Protein AF-A0A2S9G6N2-F1 (afdb_monomer_lite)

Radius of gyration: 13.8 Å; chains: 1; bounding box: 30×22×47 Å

Foldseek 3Di:
DDDDPQDDDDVPDCLVPPLADDPLEAEAEEDDNNVCCVVVPDCRNNHDYYDYQLCWPVVCVVCVVPDPRPYYHTDDDPCSVPPD

Structure (mmCIF, N/CA/C/O backbone):
data_AF-A0A2S9G6N2-F1
#
_entry.id   AF-A0A2S9G6N2-F1
#
loop_
_atom_site.group_PDB
_atom_site.id
_atom_site.type_symbol
_atom_site.label_atom_id
_atom_site.label_alt_id
_atom_site.label_comp_id
_atom_site.label_asym_id
_atom_site.label_entity_id
_atom_site.label_seq_id
_atom_site.pdbx_PDB_ins_code
_atom_site.Cartn_x
_atom_site.Cartn_y
_atom_site.Cartn_z
_atom_site.occupancy
_atom_site.B_iso_or_equiv
_atom_site.auth_seq_id
_atom_site.auth_comp_id
_atom_site.auth_asym_id
_atom_site.auth_atom_id
_atom_site.pdbx_PDB_model_num
ATOM 1 N N . LEU A 1 1 ? -11.154 4.142 -33.166 1.00 62.44 1 LEU A N 1
ATOM 2 C CA . LEU A 1 1 ? -11.197 4.716 -31.799 1.00 62.44 1 LEU A CA 1
ATOM 3 C C . LEU A 1 1 ? -9.760 4.919 -31.330 1.00 62.44 1 LEU A C 1
ATOM 5 O O . LEU A 1 1 ? -8.950 4.042 -31.621 1.00 62.44 1 LEU A O 1
ATOM 9 N N . PRO A 1 2 ? -9.407 6.044 -30.688 1.00 74.12 2 PRO A N 1
ATOM 10 C CA . PRO A 1 2 ? -8.066 6.230 -30.137 1.00 74.12 2 PRO A CA 1
ATOM 11 C C . PRO A 1 2 ? -7.799 5.183 -29.046 1.00 74.12 2 PRO A C 1
ATOM 13 O O . PRO A 1 2 ? -8.669 4.910 -28.222 1.00 74.12 2 PRO A O 1
ATOM 16 N N . ALA A 1 3 ? -6.612 4.575 -29.053 1.00 80.44 3 ALA A N 1
ATOM 17 C CA . ALA A 1 3 ? -6.213 3.635 -28.011 1.00 80.44 3 ALA A CA 1
ATOM 18 C C . ALA A 1 3 ? -6.034 4.376 -26.674 1.00 80.44 3 ALA A C 1
ATOM 20 O O . ALA A 1 3 ? -5.321 5.381 -26.618 1.00 80.44 3 ALA A O 1
ATOM 21 N N . GLN A 1 4 ? -6.651 3.879 -25.598 1.00 76.31 4 GLN A N 1
ATOM 22 C CA . GLN A 1 4 ? -6.396 4.379 -24.246 1.00 76.31 4 GLN A CA 1
ATOM 23 C C . GLN A 1 4 ? -4.975 3.989 -23.819 1.00 76.31 4 GLN A C 1
ATOM 25 O O . GLN A 1 4 ? -4.666 2.813 -23.651 1.00 76.31 4 GLN A O 1
ATOM 30 N N . ARG A 1 5 ? -4.102 4.985 -23.644 1.00 81.25 5 ARG A N 1
ATOM 31 C CA . ARG A 1 5 ? -2.742 4.815 -23.110 1.00 81.25 5 ARG A CA 1
ATOM 32 C C . ARG A 1 5 ? -2.746 5.062 -21.603 1.00 81.25 5 ARG A C 1
ATOM 34 O O . ARG A 1 5 ? -2.188 6.048 -21.134 1.00 81.25 5 ARG A O 1
ATOM 41 N N . ALA A 1 6 ? -3.442 4.206 -20.861 1.00 84.00 6 ALA A N 1
ATOM 42 C CA . ALA A 1 6 ? -3.409 4.264 -19.405 1.00 84.00 6 ALA A CA 1
ATOM 43 C C . ALA A 1 6 ? -2.028 3.822 -18.897 1.00 84.00 6 ALA A C 1
ATOM 45 O O . ALA A 1 6 ? -1.426 2.897 -19.447 1.00 84.00 6 ALA A O 1
ATOM 46 N N . ALA A 1 7 ? -1.526 4.486 -17.856 1.00 86.69 7 ALA A N 1
ATOM 47 C CA . ALA A 1 7 ? -0.337 4.024 -17.153 1.00 86.69 7 ALA A CA 1
ATOM 48 C C . ALA A 1 7 ? -0.615 2.646 -16.534 1.00 86.69 7 ALA A C 1
ATOM 50 O O . ALA A 1 7 ? -1.677 2.428 -15.949 1.00 86.69 7 ALA A O 1
ATOM 51 N N . TYR A 1 8 ? 0.329 1.718 -16.679 1.00 90.62 8 TYR A N 1
ATOM 52 C CA . TYR A 1 8 ? 0.200 0.369 -16.144 1.00 90.62 8 TYR A CA 1
ATOM 53 C C . TYR A 1 8 ? 1.568 -0.241 -15.842 1.00 90.62 8 TYR A C 1
ATOM 55 O O . TYR A 1 8 ? 2.608 0.258 -16.276 1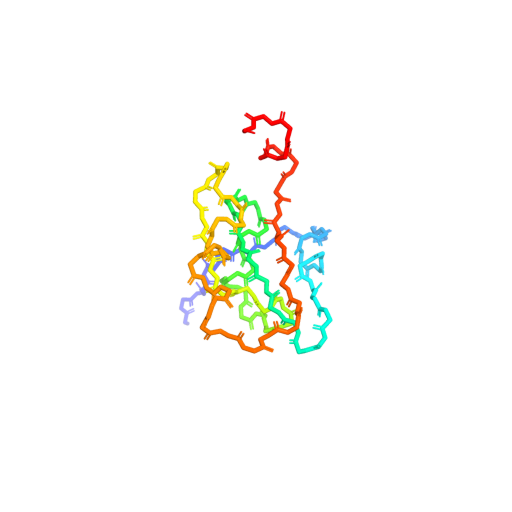.00 90.62 8 TYR A O 1
ATOM 63 N N . PHE A 1 9 ? 1.557 -1.348 -15.107 1.00 93.25 9 PHE A N 1
ATOM 64 C CA . PHE A 1 9 ? 2.755 -2.105 -14.777 1.00 93.25 9 PHE A CA 1
ATOM 65 C C . PHE A 1 9 ? 3.446 -2.677 -16.023 1.00 93.25 9 PHE A C 1
ATOM 6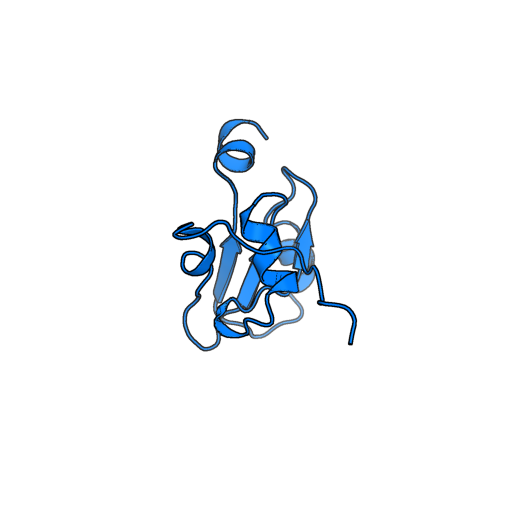7 O O . PHE A 1 9 ? 2.792 -3.102 -16.977 1.00 93.25 9 PHE A O 1
ATOM 74 N N . CYS A 1 10 ? 4.778 -2.766 -15.975 1.00 93.62 10 CYS A N 1
ATOM 75 C CA . CYS A 1 10 ? 5.563 -3.480 -16.981 1.00 93.62 10 CYS A CA 1
ATOM 76 C C . CYS A 1 10 ? 5.125 -4.953 -17.086 1.00 93.62 10 CYS A C 1
ATOM 78 O O . CYS A 1 10 ? 4.656 -5.550 -16.112 1.00 93.62 10 CYS A O 1
ATOM 80 N N . SER A 1 11 ? 5.347 -5.571 -18.248 1.00 92.31 11 SER A N 1
ATOM 81 C CA . SER A 1 11 ? 5.117 -7.005 -18.457 1.00 92.31 11 SER A CA 1
ATOM 82 C C . SER A 1 11 ? 5.875 -7.844 -17.422 1.00 92.31 11 SER A C 1
ATOM 84 O O . SER A 1 11 ? 7.100 -7.769 -17.346 1.00 92.31 11 SER A O 1
ATOM 86 N N . GLY A 1 12 ? 5.148 -8.636 -16.629 1.00 93.19 12 GLY A N 1
ATOM 87 C CA . GLY A 1 12 ? 5.728 -9.493 -15.587 1.00 93.19 12 GLY A CA 1
ATOM 88 C C . GLY A 1 12 ? 6.113 -8.776 -14.288 1.00 93.19 12 GLY A C 1
ATOM 89 O O . GLY A 1 12 ? 6.701 -9.399 -13.408 1.00 93.19 12 GLY A O 1
ATOM 90 N N . CYS A 1 13 ? 5.788 -7.491 -14.130 1.00 94.06 13 CYS A N 1
ATOM 91 C CA . CYS A 1 13 ? 6.100 -6.760 -12.905 1.00 94.06 13 CYS A CA 1
ATOM 92 C C . CYS A 1 13 ? 5.349 -7.355 -11.694 1.00 94.06 13 CYS A C 1
ATOM 94 O O . CYS A 1 13 ? 4.114 -7.436 -11.728 1.00 94.06 13 CYS A O 1
ATOM 96 N N . PRO A 1 14 ? 6.043 -7.710 -10.594 1.00 92.44 14 PRO A N 1
ATOM 97 C CA . PRO A 1 14 ? 5.408 -8.308 -9.419 1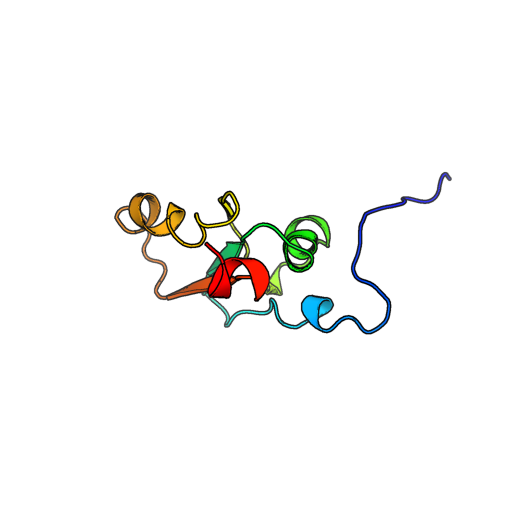.00 92.44 14 PRO A CA 1
ATOM 98 C C . PRO A 1 14 ? 4.414 -7.363 -8.731 1.00 92.44 14 PRO A C 1
ATOM 100 O O . PRO A 1 14 ? 3.458 -7.833 -8.116 1.00 92.44 14 PRO A O 1
ATOM 103 N N . HIS A 1 15 ? 4.557 -6.045 -8.910 1.00 92.31 15 HIS A N 1
ATOM 104 C CA . HIS A 1 15 ? 3.610 -5.051 -8.392 1.00 92.31 15 HIS A CA 1
ATOM 105 C C . HIS A 1 15 ? 2.185 -5.204 -8.945 1.00 92.31 15 HIS A C 1
ATOM 107 O O . HIS A 1 15 ? 1.229 -4.762 -8.305 1.00 92.31 15 HIS A O 1
ATOM 113 N N . ASN A 1 16 ? 2.012 -5.899 -10.077 1.00 90.12 16 ASN A N 1
ATOM 114 C CA . ASN A 1 16 ? 0.685 -6.236 -10.590 1.00 90.12 16 ASN A CA 1
ATOM 115 C C . ASN A 1 16 ? -0.030 -7.338 -9.776 1.00 90.12 16 ASN A C 1
ATOM 117 O O . ASN A 1 16 ? -1.159 -7.697 -10.091 1.00 90.12 16 ASN A O 1
ATOM 121 N N . ARG A 1 17 ? 0.606 -7.893 -8.736 1.00 90.31 17 ARG A N 1
ATOM 122 C CA . ARG A 1 17 ? -0.014 -8.854 -7.808 1.00 90.31 17 ARG A CA 1
ATOM 123 C C . ARG A 1 17 ? 0.345 -8.612 -6.344 1.00 90.31 17 ARG A C 1
ATOM 125 O O . ARG A 1 17 ? -0.463 -8.917 -5.480 1.00 90.31 17 ARG A O 1
ATOM 132 N N . SER A 1 18 ? 1.513 -8.050 -6.040 1.00 91.31 18 SER A N 1
ATOM 133 C CA . SER A 1 18 ? 1.982 -7.872 -4.656 1.00 91.31 18 SER A CA 1
ATOM 134 C C . SER A 1 18 ? 1.131 -6.916 -3.813 1.00 91.31 18 SER A C 1
ATOM 136 O O . SER A 1 18 ? 1.329 -6.838 -2.611 1.00 91.31 18 SER A O 1
ATOM 138 N N . THR A 1 19 ? 0.207 -6.187 -4.439 1.00 93.62 19 THR A N 1
ATOM 139 C CA . THR A 1 19 ? -0.723 -5.248 -3.801 1.00 93.62 19 THR A CA 1
ATOM 140 C C . THR A 1 19 ? -2.036 -5.886 -3.347 1.00 93.62 19 THR A C 1
ATOM 142 O O . THR A 1 19 ? -2.866 -5.173 -2.799 1.00 93.62 19 THR A O 1
ATOM 145 N N . VAL A 1 20 ? -2.254 -7.187 -3.586 1.00 95.12 20 VAL A N 1
ATOM 146 C CA . VAL A 1 20 ? -3.444 -7.910 -3.098 1.00 95.12 20 VAL A CA 1
ATOM 147 C C . VAL A 1 20 ? -3.447 -7.950 -1.572 1.00 95.12 20 VAL A C 1
ATOM 149 O O . VAL A 1 20 ? -2.429 -8.293 -0.968 1.00 95.12 20 VAL A O 1
ATOM 152 N N . VAL A 1 21 ? -4.601 -7.676 -0.964 1.00 96.31 21 VAL A N 1
ATOM 153 C CA . VAL A 1 21 ? -4.811 -7.789 0.488 1.00 96.31 21 VAL A CA 1
ATOM 154 C C . VAL A 1 21 ? -5.910 -8.805 0.821 1.00 96.31 21 VAL A C 1
ATOM 156 O O . VAL A 1 21 ? -6.723 -9.119 -0.049 1.00 96.31 21 VAL A O 1
ATOM 159 N N . PRO A 1 22 ? -5.949 -9.354 2.050 1.00 96.31 22 PRO A N 1
ATOM 160 C CA . PRO A 1 22 ? -7.024 -10.248 2.475 1.00 96.31 22 PRO A CA 1
ATOM 161 C C . PRO A 1 22 ? -8.404 -9.584 2.410 1.00 96.31 22 PRO A C 1
ATOM 163 O O . PRO A 1 22 ? -8.540 -8.388 2.675 1.00 96.31 22 PRO A O 1
ATOM 166 N N . ASP A 1 23 ? -9.436 -10.381 2.136 1.00 94.69 23 ASP A N 1
ATOM 167 C CA . ASP A 1 23 ? -10.820 -9.905 2.082 1.00 94.69 23 ASP A CA 1
ATOM 168 C C . ASP A 1 23 ? -11.229 -9.178 3.373 1.00 94.69 23 ASP A C 1
ATOM 170 O O . ASP A 1 23 ? -10.867 -9.572 4.484 1.00 94.69 23 ASP A O 1
ATOM 174 N N . GLY A 1 24 ? -11.982 -8.086 3.221 1.00 92.88 24 GLY A N 1
ATOM 175 C CA . GLY A 1 24 ? -12.410 -7.229 4.333 1.00 92.88 24 GLY A CA 1
ATOM 176 C C . GLY A 1 24 ? -11.321 -6.305 4.893 1.00 92.88 24 GLY A C 1
ATOM 177 O O . GLY A 1 24 ? -11.619 -5.481 5.757 1.00 92.88 24 GLY A O 1
ATOM 178 N N . SER A 1 25 ? -10.086 -6.401 4.396 1.00 95.31 25 SER A N 1
ATOM 179 C CA . SER A 1 25 ? -9.008 -5.471 4.739 1.00 95.31 25 SER A CA 1
ATOM 180 C C . SER A 1 25 ? -8.989 -4.271 3.798 1.00 95.31 25 SER A C 1
ATOM 182 O O . SER A 1 25 ? -9.477 -4.331 2.668 1.00 95.31 25 SER A O 1
ATOM 184 N N . LEU A 1 26 ? -8.378 -3.182 4.255 1.00 94.88 26 LEU A N 1
ATOM 185 C CA . LEU A 1 26 ? -8.074 -2.023 3.418 1.00 94.88 26 LEU A CA 1
ATOM 186 C C . LEU A 1 26 ? -6.567 -1.871 3.253 1.00 94.88 26 LEU A C 1
ATOM 188 O O . LEU A 1 26 ? -5.783 -2.408 4.039 1.00 94.88 26 LEU A O 1
ATOM 192 N N . ALA A 1 27 ? -6.160 -1.099 2.251 1.00 95.75 27 ALA A N 1
ATOM 193 C CA . ALA A 1 27 ? -4.769 -0.750 2.051 1.00 95.75 27 ALA A CA 1
ATOM 194 C C . ALA A 1 27 ? -4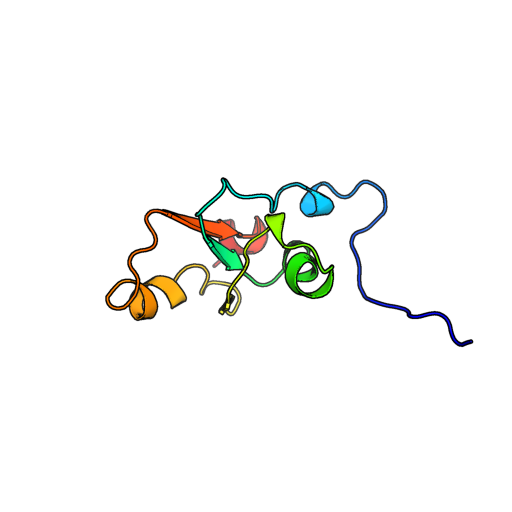.546 0.763 1.977 1.00 95.75 27 ALA A C 1
ATOM 196 O O . ALA A 1 27 ? -5.348 1.517 1.424 1.00 95.75 27 ALA A O 1
ATOM 197 N N . GLY A 1 28 ? -3.410 1.204 2.504 1.00 95.25 28 GLY A N 1
ATOM 198 C CA . GLY A 1 28 ? -2.821 2.500 2.192 1.00 95.25 28 GLY A CA 1
ATOM 199 C C . GLY A 1 28 ? -1.780 2.355 1.087 1.00 95.25 28 GLY A C 1
ATOM 200 O O . GLY A 1 28 ? -1.124 1.315 0.970 1.00 95.25 28 GLY A O 1
ATOM 201 N N . GLY A 1 29 ? -1.616 3.385 0.263 1.00 93.88 29 GLY A N 1
ATOM 202 C CA . GLY A 1 29 ? -0.549 3.455 -0.730 1.00 93.88 29 GLY A CA 1
ATOM 203 C C . GLY A 1 29 ? 0.451 4.568 -0.425 1.00 93.88 29 GLY A C 1
ATOM 204 O O . GLY A 1 29 ? 0.083 5.643 0.032 1.00 93.88 29 GLY A O 1
ATOM 205 N N . GLY A 1 30 ? 1.725 4.299 -0.676 1.00 93.12 30 GLY A N 1
ATOM 206 C CA . GLY A 1 30 ? 2.775 5.302 -0.872 1.00 93.12 30 GLY A CA 1
ATOM 207 C C . GLY A 1 30 ? 2.981 5.709 -2.330 1.00 93.12 30 GLY A C 1
ATOM 208 O O . GLY A 1 30 ? 2.289 5.211 -3.229 1.00 93.12 30 GLY A O 1
ATOM 209 N N . ILE A 1 31 ? 3.955 6.594 -2.554 1.00 93.06 31 ILE A N 1
ATOM 210 C CA . ILE A 1 31 ? 4.412 6.990 -3.893 1.00 93.06 31 ILE A CA 1
ATOM 211 C C . ILE A 1 31 ? 5.465 6.002 -4.400 1.00 93.06 31 ILE A C 1
ATOM 213 O O . ILE A 1 31 ? 6.500 5.799 -3.775 1.00 93.06 31 ILE A O 1
ATOM 217 N N . GLY A 1 32 ? 5.224 5.426 -5.576 1.00 91.62 32 GLY A N 1
ATOM 218 C CA . GLY A 1 32 ? 6.157 4.533 -6.257 1.00 91.62 32 GLY A CA 1
ATOM 219 C C . GLY A 1 32 ? 5.496 3.779 -7.409 1.00 91.62 32 GLY A C 1
ATOM 220 O O . GLY A 1 32 ? 4.349 4.031 -7.776 1.00 91.62 32 GLY A O 1
ATOM 221 N N . CYS A 1 33 ? 6.195 2.794 -7.977 1.00 92.69 33 CYS A N 1
ATOM 222 C CA . CYS A 1 33 ? 5.635 1.969 -9.054 1.00 92.69 33 CYS A CA 1
ATOM 223 C C . CYS A 1 33 ? 4.332 1.265 -8.637 1.00 92.69 33 CYS A C 1
ATOM 225 O O . CYS A 1 33 ? 3.425 1.112 -9.452 1.00 92.69 33 CYS A O 1
ATOM 227 N N . HIS A 1 34 ? 4.209 0.864 -7.368 1.00 93.06 34 HIS A N 1
ATOM 228 C CA . HIS A 1 34 ? 3.007 0.214 -6.842 1.00 93.06 34 HIS A CA 1
ATOM 229 C C . HIS A 1 34 ? 1.781 1.147 -6.782 1.00 93.06 34 HIS A C 1
ATOM 231 O O . HIS A 1 34 ? 0.657 0.648 -6.763 1.00 93.06 34 HIS A O 1
ATOM 237 N N . THR A 1 35 ? 1.955 2.477 -6.825 1.00 92.31 35 THR A N 1
ATOM 238 C CA . THR A 1 35 ? 0.846 3.451 -6.859 1.00 92.31 35 THR A CA 1
ATOM 239 C C . THR A 1 35 ? -0.051 3.260 -8.081 1.00 92.31 35 THR A C 1
ATOM 241 O O . THR A 1 35 ? -1.245 3.525 -7.999 1.00 92.31 35 THR A O 1
ATOM 244 N N . MET A 1 36 ? 0.476 2.723 -9.192 1.00 92.75 36 MET A N 1
ATOM 245 C CA . MET A 1 36 ? -0.306 2.442 -10.407 1.00 92.75 36 MET A CA 1
ATOM 246 C C . MET A 1 36 ? -1.504 1.513 -10.163 1.00 92.75 36 MET A C 1
ATOM 248 O O . MET A 1 36 ? -2.427 1.482 -10.977 1.00 92.75 36 MET A O 1
ATOM 252 N N . VAL A 1 37 ? -1.542 0.791 -9.036 1.00 93.00 37 VAL A N 1
ATOM 253 C CA . VAL A 1 37 ? -2.698 -0.033 -8.670 1.00 93.00 37 VAL A CA 1
ATOM 254 C C . VAL A 1 37 ? -3.987 0.791 -8.549 1.00 93.00 37 VAL A C 1
ATOM 256 O O . VAL A 1 37 ? -5.038 0.308 -8.967 1.00 93.00 37 VAL A O 1
ATOM 259 N N . THR A 1 38 ? -3.909 2.059 -8.125 1.00 91.06 38 THR A N 1
ATOM 260 C CA . THR A 1 38 ? -5.076 2.960 -8.020 1.00 91.06 38 THR A CA 1
ATOM 261 C C . THR A 1 38 ? -5.668 3.330 -9.383 1.00 91.06 38 THR A C 1
ATOM 263 O O . THR A 1 38 ? -6.836 3.692 -9.477 1.00 91.06 38 THR A O 1
ATOM 266 N N . MET A 1 39 ? -4.881 3.191 -10.454 1.00 88.19 39 MET A N 1
ATOM 267 C CA . MET A 1 39 ? -5.283 3.452 -11.840 1.00 88.19 39 MET A CA 1
ATOM 268 C C . MET A 1 39 ? -5.627 2.167 -12.607 1.00 88.19 39 MET A C 1
ATOM 270 O O . MET A 1 39 ? -6.114 2.226 -13.733 1.00 88.19 39 MET A O 1
ATOM 274 N N . SER A 1 40 ? -5.368 0.998 -12.014 1.00 89.00 40 SER A N 1
ATOM 275 C CA . SER A 1 40 ? -5.461 -0.300 -12.692 1.00 89.00 40 SER A CA 1
ATOM 276 C C . SER A 1 40 ? -6.880 -0.882 -12.761 1.00 89.00 40 SER A C 1
ATOM 278 O O . SER A 1 40 ? -7.081 -1.905 -13.411 1.00 89.00 40 SER A O 1
ATOM 280 N N . GLY A 1 41 ? -7.851 -0.268 -12.069 1.00 86.38 41 GLY A N 1
ATOM 281 C CA . GLY A 1 41 ? -9.219 -0.787 -11.917 1.00 86.38 41 GLY A CA 1
ATOM 282 C C . GLY A 1 41 ? -9.335 -2.010 -10.998 1.00 86.38 41 GLY A C 1
ATOM 283 O O . GLY A 1 41 ? -10.414 -2.582 -10.864 1.00 86.38 41 GLY A O 1
ATOM 284 N N . ARG A 1 42 ? -8.231 -2.425 -10.369 1.00 90.00 42 ARG A N 1
ATOM 285 C CA . ARG A 1 42 ? -8.155 -3.593 -9.494 1.00 90.00 42 ARG A CA 1
ATOM 286 C C . ARG A 1 42 ? -8.690 -3.299 -8.094 1.00 90.00 42 ARG A C 1
ATOM 288 O O . ARG A 1 42 ? -8.097 -2.531 -7.337 1.00 90.00 42 ARG A O 1
ATOM 295 N N . THR A 1 43 ? -9.784 -3.964 -7.739 1.00 91.75 43 THR A N 1
ATOM 296 C CA . THR A 1 43 ? -10.447 -3.822 -6.435 1.00 91.75 43 THR A CA 1
ATOM 297 C C . THR A 1 43 ? -9.830 -4.693 -5.340 1.00 91.75 43 THR A C 1
ATOM 299 O O . THR A 1 43 ? -9.942 -4.354 -4.169 1.00 91.75 43 THR A O 1
ATOM 302 N N . ASP A 1 44 ? -9.134 -5.771 -5.709 1.00 94.06 44 ASP A N 1
ATOM 303 C CA . ASP A 1 44 ? -8.435 -6.703 -4.805 1.00 94.06 44 ASP A CA 1
ATOM 304 C C . ASP A 1 44 ? -7.252 -6.067 -4.049 1.00 94.06 44 ASP A C 1
ATOM 306 O O . ASP A 1 44 ? -6.744 -6.638 -3.087 1.00 94.06 44 ASP A O 1
ATOM 310 N N . SER A 1 45 ? -6.810 -4.881 -4.475 1.00 94.56 45 SER A N 1
ATOM 311 C CA . SER A 1 45 ? -5.801 -4.099 -3.759 1.00 94.56 45 SER A CA 1
ATOM 312 C C . SER A 1 45 ? -6.347 -3.300 -2.579 1.00 94.56 45 SER A C 1
ATOM 314 O O . SER A 1 45 ? -5.585 -2.944 -1.685 1.00 94.56 45 SER A O 1
ATOM 316 N N . ALA A 1 46 ? -7.647 -2.978 -2.605 1.00 95.12 46 ALA A N 1
ATOM 317 C CA . ALA A 1 46 ? -8.349 -2.163 -1.615 1.00 95.12 46 ALA A CA 1
ATOM 318 C C . ALA A 1 46 ? -7.605 -0.882 -1.168 1.00 95.12 46 ALA A C 1
ATOM 320 O O . ALA A 1 46 ? -7.754 -0.449 -0.024 1.00 95.12 46 ALA A O 1
ATOM 321 N N . VAL A 1 47 ? -6.802 -0.262 -2.046 1.00 94.50 47 VAL A N 1
ATOM 322 C CA . VAL A 1 47 ? -6.074 0.974 -1.719 1.00 94.50 47 VAL A CA 1
ATOM 323 C C . VAL A 1 47 ? -7.047 2.151 -1.647 1.00 94.50 47 VAL A C 1
ATOM 325 O O . VAL A 1 47 ? -7.655 2.511 -2.654 1.00 94.50 47 VAL A O 1
ATOM 328 N N . THR A 1 48 ? -7.178 2.773 -0.473 1.00 90.94 48 THR A N 1
ATOM 329 C CA . THR A 1 48 ? -8.158 3.850 -0.214 1.00 90.94 48 THR A CA 1
ATOM 330 C C . THR A 1 48 ? -7.548 5.241 -0.070 1.00 90.94 48 THR A C 1
ATOM 332 O O . THR A 1 48 ? -8.279 6.228 -0.013 1.00 90.94 48 THR A O 1
ATOM 335 N N . GLY A 1 49 ? -6.220 5.351 -0.040 1.00 89.81 49 GLY A N 1
ATOM 336 C CA . GLY A 1 49 ? -5.532 6.628 0.105 1.00 89.81 49 GLY A CA 1
ATOM 337 C C . GLY A 1 49 ? -4.071 6.556 -0.313 1.00 89.81 49 GLY A C 1
ATOM 338 O O . GLY A 1 49 ? -3.478 5.477 -0.346 1.00 89.81 49 GLY A O 1
ATOM 339 N N . LEU A 1 50 ? -3.514 7.723 -0.633 1.00 92.62 50 LEU A N 1
ATOM 340 C CA . LEU A 1 50 ? -2.107 7.915 -0.964 1.00 92.62 50 LEU A CA 1
ATOM 341 C C . LEU A 1 50 ? -1.511 8.996 -0.065 1.00 92.62 50 LEU A C 1
ATOM 343 O O . LEU A 1 50 ? -2.157 10.013 0.184 1.00 92.62 50 LEU A O 1
ATOM 347 N N . THR A 1 51 ? -0.273 8.799 0.364 1.00 91.94 51 THR A N 1
ATOM 348 C CA . THR A 1 51 ? 0.524 9.811 1.072 1.00 91.94 51 THR A CA 1
ATOM 349 C C . THR A 1 51 ? 1.768 10.155 0.274 1.00 91.94 51 THR A C 1
ATOM 351 O O . THR A 1 51 ? 2.195 9.386 -0.586 1.00 91.94 51 THR A O 1
ATOM 354 N N . GLN A 1 52 ? 2.371 11.306 0.569 1.00 92.81 52 GLN A N 1
ATOM 355 C CA . GLN A 1 52 ? 3.717 11.635 0.109 1.00 92.81 52 GLN A CA 1
ATOM 356 C C . GLN A 1 52 ? 4.728 10.564 0.547 1.00 92.81 52 GLN A C 1
ATOM 358 O O . GLN A 1 52 ? 4.510 9.888 1.553 1.00 92.81 52 GLN A O 1
ATOM 363 N N . MET A 1 53 ? 5.840 10.458 -0.186 1.00 93.19 53 MET A N 1
ATOM 364 C CA . MET A 1 53 ? 6.966 9.595 0.184 1.00 93.19 53 MET A CA 1
ATOM 365 C C . MET A 1 53 ? 7.469 9.959 1.591 1.00 93.19 53 MET A C 1
ATOM 367 O O . MET A 1 53 ? 7.698 11.136 1.876 1.00 93.19 53 MET A O 1
ATOM 371 N N . GLY A 1 54 ? 7.593 8.964 2.463 1.00 91.56 54 GLY A N 1
ATOM 372 C CA . GLY A 1 54 ? 7.941 9.092 3.882 1.00 91.56 54 GLY A CA 1
ATOM 373 C C . GLY A 1 54 ? 6.736 9.316 4.803 1.00 91.56 54 GLY A C 1
ATOM 374 O O . GLY A 1 54 ? 6.871 9.294 6.022 1.00 91.56 54 GLY A O 1
ATOM 375 N N . GLY A 1 55 ? 5.547 9.535 4.240 1.00 92.69 55 GLY A N 1
ATOM 376 C CA . GLY A 1 55 ? 4.296 9.711 4.980 1.00 92.69 55 GLY A CA 1
ATOM 377 C C . GLY A 1 55 ? 3.431 8.455 5.052 1.00 92.69 55 GLY A C 1
ATOM 378 O O . GLY A 1 55 ? 2.326 8.520 5.594 1.00 92.69 55 GLY A O 1
ATOM 379 N N . GLU A 1 56 ? 3.877 7.342 4.477 1.00 93.75 56 GLU A N 1
ATOM 380 C CA . GLU A 1 56 ? 3.132 6.092 4.358 1.00 93.75 56 GLU A CA 1
ATOM 381 C C . GLU A 1 56 ? 2.596 5.608 5.709 1.00 93.75 56 GLU A C 1
ATOM 383 O O . GLU A 1 56 ? 3.335 5.399 6.666 1.00 93.75 56 GLU A O 1
ATOM 388 N N . GLY A 1 57 ? 1.279 5.421 5.783 1.00 91.88 57 GLY A N 1
ATOM 389 C CA . GLY A 1 57 ? 0.588 4.963 6.988 1.00 91.88 57 GLY A CA 1
ATOM 390 C C . GLY A 1 57 ? 0.072 6.099 7.867 1.00 91.88 57 GLY A C 1
ATOM 391 O O . GLY A 1 57 ? -0.819 5.865 8.681 1.00 91.88 57 GLY A O 1
ATOM 392 N N . SER A 1 58 ? 0.537 7.339 7.679 1.00 93.19 58 SER A N 1
ATOM 393 C CA . SER A 1 58 ? 0.085 8.484 8.486 1.00 93.19 58 SER A CA 1
ATOM 394 C C . SER A 1 58 ? -1.412 8.770 8.344 1.00 93.19 58 SER A C 1
ATOM 396 O O . SER A 1 58 ? -2.037 9.224 9.303 1.00 93.19 58 SER A O 1
ATOM 398 N N . GLN A 1 59 ? -2.028 8.428 7.207 1.00 90.31 59 GLN A N 1
ATOM 399 C CA . GLN A 1 59 ? -3.476 8.548 7.025 1.00 90.31 59 GLN A CA 1
ATOM 400 C C . GLN A 1 59 ? -4.264 7.728 8.060 1.00 90.31 59 GLN A C 1
ATOM 402 O O . GLN A 1 59 ? -5.354 8.132 8.467 1.00 90.31 59 GLN A O 1
ATOM 407 N N . TRP A 1 60 ? -3.685 6.626 8.555 1.00 92.62 60 TRP A N 1
ATOM 408 C CA . TRP A 1 60 ? -4.313 5.792 9.575 1.00 92.62 60 TRP A CA 1
ATOM 409 C C . TRP A 1 60 ? -4.507 6.532 10.899 1.00 92.62 60 TRP A C 1
ATOM 411 O O . TRP A 1 60 ? -5.508 6.309 11.572 1.00 92.62 60 TRP A O 1
ATOM 421 N N . ILE A 1 61 ? -3.617 7.469 11.243 1.00 93.75 61 ILE A N 1
ATOM 422 C CA . ILE A 1 61 ? -3.712 8.266 12.477 1.00 93.75 61 ILE A CA 1
ATOM 423 C C . ILE A 1 61 ? -5.040 9.034 12.520 1.00 93.75 61 ILE A C 1
ATOM 425 O O . ILE A 1 61 ? -5.682 9.107 13.565 1.00 93.75 61 ILE A O 1
ATOM 429 N N . GLY A 1 62 ? -5.466 9.582 11.378 1.00 92.56 62 GLY A N 1
ATOM 430 C CA . GLY A 1 62 ? -6.743 10.282 11.256 1.00 92.56 62 GLY A CA 1
ATOM 431 C C . GLY A 1 62 ? -7.939 9.352 11.054 1.00 92.56 62 GLY A C 1
ATOM 432 O O . GLY A 1 62 ? -9.033 9.686 11.490 1.00 92.56 62 GLY A O 1
ATOM 433 N N . GLN A 1 63 ? -7.752 8.202 10.397 1.00 93.31 63 GLN A N 1
ATOM 434 C CA . GLN A 1 63 ? -8.845 7.284 10.051 1.00 93.31 63 GLN A CA 1
ATOM 435 C C . GLN A 1 63 ? -9.255 6.354 11.195 1.00 93.31 63 GLN A C 1
ATOM 437 O O . GLN A 1 63 ? -10.446 6.089 11.343 1.00 93.31 63 GLN A O 1
ATOM 442 N N . ALA A 1 64 ? -8.300 5.868 11.993 1.00 94.38 64 ALA A N 1
ATOM 443 C CA . ALA A 1 64 ? -8.519 4.820 12.991 1.00 94.38 64 ALA A CA 1
ATOM 444 C C . ALA A 1 64 ? -9.702 5.074 13.952 1.00 94.38 64 ALA A C 1
ATOM 446 O O . ALA A 1 64 ? -10.422 4.121 14.237 1.00 94.38 64 ALA A O 1
ATOM 447 N N . PRO A 1 65 ? -9.976 6.310 14.428 1.00 96.00 65 PRO A N 1
ATOM 448 C CA . PRO A 1 65 ? -11.107 6.563 15.329 1.00 96.00 65 PRO A CA 1
ATOM 449 C C . PRO A 1 65 ? -12.494 6.502 14.669 1.00 96.00 65 PRO A C 1
ATOM 451 O O . PRO A 1 65 ? -13.498 6.583 15.373 1.00 96.00 65 PRO A O 1
ATOM 454 N N . PHE A 1 66 ? -12.567 6.426 13.337 1.00 95.62 66 PHE A N 1
ATOM 455 C CA . PHE A 1 66 ? -13.806 6.591 12.565 1.00 95.62 66 PHE A CA 1
ATOM 456 C C . PHE A 1 66 ? -14.117 5.397 11.658 1.00 95.62 66 PHE A C 1
ATOM 458 O O . PHE A 1 66 ? -14.891 5.521 10.708 1.00 95.62 66 PHE A O 1
ATOM 465 N N . THR A 1 67 ? -13.493 4.249 11.907 1.00 93.38 67 THR A N 1
ATOM 466 C CA . THR A 1 67 ? -13.681 3.037 11.110 1.00 93.38 67 THR A CA 1
ATOM 467 C C . THR A 1 67 ? -13.690 1.805 11.999 1.00 93.38 67 THR A C 1
ATOM 469 O O . THR A 1 67 ? -12.921 1.715 12.950 1.00 93.38 67 THR A O 1
ATOM 472 N N . ASP A 1 68 ? -14.520 0.832 11.633 1.00 94.81 68 ASP A N 1
ATOM 473 C CA . ASP A 1 68 ? -14.548 -0.497 12.247 1.00 94.81 68 ASP A CA 1
ATOM 474 C C . ASP A 1 68 ? -13.676 -1.507 11.474 1.00 94.81 68 ASP A C 1
ATOM 476 O O . ASP A 1 68 ? -13.770 -2.715 11.702 1.00 94.81 68 ASP A O 1
ATOM 480 N N . VAL A 1 69 ? -12.849 -1.050 10.516 1.00 93.81 69 VAL A N 1
ATOM 481 C CA . VAL A 1 69 ? -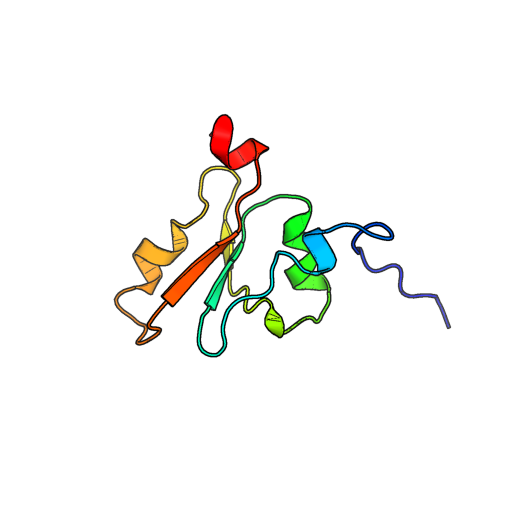12.008 -1.956 9.719 1.00 93.81 69 VAL A CA 1
ATOM 482 C C . VAL A 1 69 ? -11.009 -2.695 10.627 1.00 93.81 69 VAL A C 1
ATOM 484 O O . VAL A 1 69 ? -10.248 -2.045 11.347 1.00 93.81 69 VAL A O 1
ATOM 487 N N . PRO A 1 70 ? -10.950 -4.039 10.592 1.00 92.31 70 PRO A N 1
ATOM 488 C CA . PRO A 1 70 ? -10.072 -4.786 11.494 1.00 92.31 70 PRO A CA 1
ATOM 489 C C . PRO A 1 70 ? -8.581 -4.629 11.173 1.00 92.31 70 PRO A C 1
ATOM 491 O 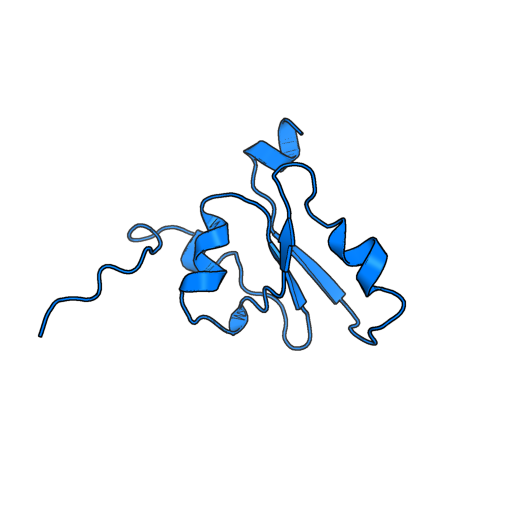O . PRO A 1 70 ? -7.748 -4.590 12.077 1.00 92.31 70 PRO A O 1
ATOM 494 N N . HIS A 1 71 ? -8.236 -4.564 9.881 1.00 94.56 71 HIS A N 1
ATOM 495 C CA . HIS A 1 71 ? -6.852 -4.546 9.411 1.00 94.56 71 HIS A CA 1
ATOM 496 C C . HIS A 1 71 ? -6.653 -3.580 8.242 1.00 94.56 71 HIS A C 1
ATOM 498 O O . HIS A 1 71 ? -7.417 -3.576 7.272 1.00 94.56 71 HIS A O 1
ATOM 504 N N . LEU A 1 72 ? -5.566 -2.808 8.322 1.00 94.75 72 LEU A N 1
ATOM 505 C CA . LEU A 1 72 ? -5.068 -1.968 7.242 1.00 94.75 72 LEU A CA 1
ATOM 506 C C . LEU A 1 72 ? -3.633 -2.370 6.878 1.00 94.75 72 LEU A C 1
ATOM 508 O O . LEU A 1 72 ? -2.775 -2.493 7.752 1.00 94.75 72 LEU A O 1
ATOM 512 N N . PHE A 1 73 ? -3.372 -2.550 5.584 1.00 95.75 73 PHE A N 1
ATOM 513 C CA . PHE A 1 73 ? -2.060 -2.887 5.033 1.00 95.75 73 PHE A CA 1
ATOM 514 C C . PHE A 1 73 ? -1.441 -1.662 4.363 1.00 95.75 73 PHE A C 1
ATOM 516 O O . PHE A 1 73 ? -2.013 -1.096 3.435 1.00 95.75 73 PHE A O 1
ATOM 523 N N . GLN A 1 74 ? -0.255 -1.243 4.790 1.00 94.75 74 GLN A N 1
ATOM 524 C CA . GLN A 1 74 ? 0.438 -0.131 4.144 1.00 94.75 74 GLN A CA 1
ATOM 525 C C . GLN A 1 74 ? 1.376 -0.649 3.050 1.00 94.75 74 GLN A C 1
ATOM 527 O O . GLN A 1 74 ? 2.376 -1.301 3.345 1.00 94.75 74 GLN A O 1
ATOM 532 N N . ASN A 1 75 ? 1.086 -0.318 1.790 1.00 94.00 75 ASN A N 1
ATOM 533 C CA . ASN A 1 75 ? 2.031 -0.531 0.698 1.00 94.00 75 ASN A CA 1
ATOM 534 C C . ASN A 1 75 ? 3.122 0.540 0.758 1.00 94.00 75 ASN A C 1
ATOM 536 O O . ASN A 1 75 ? 2.824 1.740 0.720 1.00 94.00 75 ASN A O 1
ATOM 540 N N . ILE A 1 76 ? 4.371 0.090 0.813 1.00 94.25 76 ILE A N 1
ATOM 541 C CA . ILE A 1 76 ? 5.562 0.931 0.874 1.00 94.25 76 ILE A CA 1
ATOM 542 C C . ILE A 1 76 ? 6.600 0.417 -0.127 1.00 94.25 76 ILE A C 1
ATOM 544 O O . ILE A 1 76 ? 6.760 -0.793 -0.300 1.00 94.25 76 ILE A O 1
ATOM 548 N N . GLY A 1 77 ? 7.279 1.335 -0.811 1.00 92.44 77 GLY A N 1
ATOM 549 C CA . GLY A 1 77 ? 8.436 1.008 -1.639 1.00 92.44 77 GLY A CA 1
ATOM 550 C C . GLY A 1 77 ? 9.689 0.807 -0.789 1.00 92.44 77 GLY A C 1
ATOM 551 O O . GLY A 1 77 ? 9.816 1.385 0.288 1.00 92.44 77 GLY A O 1
ATOM 552 N N . ASP A 1 78 ? 10.647 0.038 -1.294 1.00 92.25 78 ASP A N 1
ATOM 553 C CA . ASP A 1 78 ? 11.967 -0.130 -0.680 1.00 92.25 78 ASP A CA 1
ATOM 554 C C . ASP A 1 78 ? 12.693 1.215 -0.512 1.00 92.25 78 ASP A C 1
ATOM 556 O O . ASP A 1 78 ? 13.234 1.494 0.555 1.00 92.25 78 ASP A O 1
ATOM 560 N N . GLY A 1 79 ? 12.626 2.092 -1.519 1.00 91.19 79 GLY A N 1
ATOM 561 C CA . GLY A 1 79 ? 13.177 3.446 -1.430 1.00 91.19 79 GLY A CA 1
ATOM 562 C C . GLY A 1 79 ? 12.613 4.231 -0.243 1.00 91.19 79 GLY A C 1
ATOM 563 O O . GLY A 1 79 ? 13.385 4.749 0.562 1.00 91.19 79 GLY A O 1
ATOM 564 N N . THR A 1 80 ? 11.284 4.249 -0.089 1.00 90.94 80 THR A N 1
ATOM 565 C CA . THR A 1 80 ? 10.649 4.881 1.071 1.00 90.94 80 THR A CA 1
ATOM 566 C C . THR A 1 80 ? 11.118 4.223 2.368 1.00 90.94 80 THR A C 1
ATOM 568 O O . THR A 1 80 ? 11.543 4.911 3.291 1.00 90.94 80 THR A O 1
ATOM 571 N N . PHE A 1 81 ? 11.063 2.892 2.427 1.00 89.19 81 PHE A N 1
ATOM 572 C CA . PHE A 1 81 ? 11.336 2.123 3.637 1.00 89.19 81 PHE A CA 1
ATOM 573 C C . PHE A 1 81 ? 12.757 2.330 4.182 1.00 89.19 81 PHE A C 1
ATOM 575 O O . PHE A 1 81 ? 12.946 2.314 5.395 1.00 89.19 81 PHE A O 1
ATOM 582 N N . PHE A 1 82 ? 13.754 2.519 3.311 1.00 88.69 82 PHE A N 1
ATOM 583 C CA . PHE A 1 82 ? 15.159 2.633 3.722 1.00 88.69 82 PHE A CA 1
ATOM 584 C C . PHE A 1 82 ? 15.702 4.068 3.813 1.00 88.69 82 PHE A C 1
ATOM 586 O O . PHE A 1 82 ? 16.724 4.262 4.468 1.00 88.69 82 PHE A O 1
ATOM 593 N N . HIS A 1 83 ? 15.089 5.055 3.150 1.00 76.06 83 HIS A N 1
ATOM 594 C CA . HIS A 1 83 ? 15.666 6.403 2.999 1.00 76.06 83 HIS A CA 1
ATOM 595 C C . HIS A 1 83 ? 14.762 7.567 3.453 1.00 76.06 83 HIS A C 1
ATOM 597 O O . HIS A 1 83 ? 15.118 8.718 3.190 1.00 76.06 83 HIS A O 1
ATOM 603 N N . SER A 1 84 ? 13.635 7.303 4.128 1.00 60.62 84 SER A N 1
ATOM 604 C CA . SER A 1 84 ? 12.669 8.341 4.555 1.00 60.62 84 SER A CA 1
ATOM 605 C C . SER A 1 84 ? 12.468 8.391 6.059 1.00 60.62 84 SER A C 1
ATOM 607 O O . SER A 1 84 ? 12.421 7.303 6.673 1.00 60.62 84 SER A O 1
#

Sequence (84 aa):
LPAQRAAYFCSGCPHNRSTVVPDGSLAGGGIGCHTMVTMSGRTDSAVTGLTQMGGEGSQWIGQAPFTDVPHLFQNIGDGTFFHS

pLDDT: mean 91.02, std 6.26, range [60.62, 96.31]

Secondary structure (DSSP, 8-state):
--------PPTT-THHHHT---TT-EEEE-SSGGGGGGGTT-GGG-EEEE--TT-TTTHHHHHGGG---S-EEEE--HHHHHH-